Protein AF-A0A7J2Z0C4-F1 (afdb_monomer)

Mean predicted aligned error: 9.36 Å

Nearest PDB structures (foldseek):
  3zih-assembly1_A  TM=8.817E-01  e=5.011E-05  Bacillus subtilis
  3zii-assembly1_A-2  TM=8.697E-01  e=1.781E-04  Bacillus subtilis
  6sat-assembly1_A  TM=8.289E-01  e=5.182E-04  Corynebacterium glutamicum ATCC 13032
  3p04-assembly1_A  TM=8.399E-01  e=8.839E-04  Corynebacterium glutamicum
  6scq-assembly1_A  TM=8.099E-01  e=9.449E-04  Corynebacterium glutamicum ATCC 13032

Structure (mmCIF, N/CA/C/O backbone):
data_AF-A0A7J2Z0C4-F1
#
_entry.id   AF-A0A7J2Z0C4-F1
#
loop_
_atom_site.group_PDB
_atom_site.id
_atom_site.type_symbol
_atom_site.label_atom_id
_atom_site.label_alt_id
_atom_site.label_comp_id
_atom_site.label_asym_id
_atom_site.label_entity_id
_atom_site.label_seq_id
_atom_site.pdbx_PDB_ins_code
_atom_site.Cartn_x
_atom_site.Cartn_y
_atom_site.Cartn_z
_atom_site.occupancy
_atom_site.B_iso_or_equiv
_atom_site.auth_seq_id
_atom_site.auth_comp_id
_atom_site.auth_asym_id
_atom_site.auth_atom_id
_atom_site.pdbx_PDB_model_num
ATOM 1 N N . MET A 1 1 ? 45.194 -25.179 -52.585 1.00 50.78 1 MET A N 1
ATOM 2 C CA . MET A 1 1 ? 44.449 -25.015 -51.318 1.00 50.78 1 MET A CA 1
ATOM 3 C C . MET A 1 1 ? 44.116 -23.539 -51.152 1.00 50.78 1 MET A C 1
ATOM 5 O O . MET A 1 1 ? 45.032 -22.770 -50.928 1.00 50.78 1 MET A O 1
ATOM 9 N N . GLY A 1 2 ? 42.870 -23.109 -51.358 1.00 53.16 2 GLY A N 1
ATOM 10 C CA . GLY A 1 2 ? 42.547 -21.672 -51.264 1.00 53.16 2 GLY A CA 1
ATOM 11 C C . GLY A 1 2 ? 41.103 -21.296 -51.598 1.00 53.16 2 GLY A C 1
ATOM 12 O O . GLY A 1 2 ? 40.665 -20.201 -51.274 1.00 53.16 2 GLY A O 1
ATOM 13 N N . PHE A 1 3 ? 40.338 -22.211 -52.201 1.00 52.91 3 PHE A N 1
ATOM 14 C CA . PHE A 1 3 ? 38.945 -21.94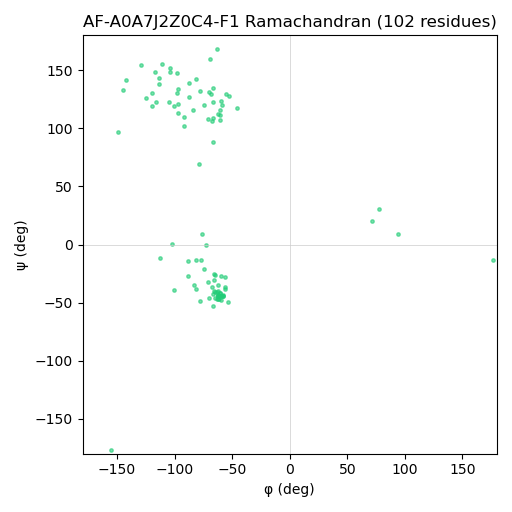7 -52.571 1.00 52.91 3 PHE A CA 1
ATOM 15 C C . PHE A 1 3 ? 37.960 -22.166 -51.407 1.00 52.91 3 PHE A C 1
ATOM 17 O O . PHE A 1 3 ? 37.016 -21.403 -51.243 1.00 52.91 3 PHE A O 1
ATOM 24 N N . LEU A 1 4 ? 38.228 -23.147 -50.535 1.00 51.94 4 LEU A N 1
ATOM 25 C CA . LEU A 1 4 ? 37.364 -23.466 -49.388 1.00 51.94 4 LEU A CA 1
ATOM 26 C C . LEU A 1 4 ? 37.462 -22.453 -48.233 1.00 51.94 4 LEU A C 1
ATOM 28 O O . LEU A 1 4 ? 36.523 -22.325 -47.458 1.00 51.94 4 LEU A O 1
ATOM 32 N N . GLN A 1 5 ? 38.551 -21.682 -48.144 1.00 55.41 5 GLN A N 1
ATOM 33 C CA . GLN A 1 5 ? 38.730 -20.681 -47.083 1.00 55.41 5 GLN A CA 1
ATOM 34 C C . GLN A 1 5 ? 37.997 -19.359 -47.370 1.00 55.41 5 GLN A C 1
ATOM 36 O O . GLN A 1 5 ? 37.818 -18.550 -46.469 1.00 55.41 5 GLN A O 1
ATOM 41 N N . LYS A 1 6 ? 37.539 -19.151 -48.613 1.00 50.38 6 LYS A N 1
ATOM 42 C CA . LYS A 1 6 ? 36.767 -17.967 -49.025 1.00 50.38 6 LYS A CA 1
ATOM 43 C C . LYS A 1 6 ? 35.250 -18.140 -48.831 1.00 50.38 6 LYS A C 1
ATOM 45 O O . LYS A 1 6 ? 34.524 -17.157 -48.893 1.00 50.38 6 LYS A O 1
ATOM 50 N N . LEU A 1 7 ? 34.789 -19.377 -48.614 1.00 54.78 7 LEU A N 1
ATOM 51 C CA . LEU A 1 7 ? 33.375 -19.732 -48.424 1.00 54.78 7 LEU A CA 1
ATOM 52 C C . LEU A 1 7 ? 32.919 -19.649 -46.960 1.00 54.78 7 LEU A C 1
ATOM 54 O O . LEU A 1 7 ? 31.754 -19.348 -46.724 1.00 54.78 7 LEU A O 1
ATOM 58 N N . LEU A 1 8 ? 33.823 -19.823 -45.988 1.00 54.62 8 LEU A N 1
ATOM 59 C CA . LEU A 1 8 ? 33.579 -19.396 -44.605 1.00 54.62 8 LEU A CA 1
ATOM 60 C C . LEU A 1 8 ? 33.806 -17.883 -44.515 1.00 54.62 8 LEU A C 1
ATOM 62 O O . LEU A 1 8 ? 34.802 -17.407 -43.966 1.00 54.62 8 LEU A O 1
ATOM 66 N N . GLY A 1 9 ? 32.906 -17.130 -45.148 1.00 53.00 9 GLY A N 1
ATOM 67 C CA . GLY A 1 9 ? 32.785 -15.698 -44.925 1.00 53.00 9 GLY A CA 1
ATOM 68 C C . GLY A 1 9 ? 32.634 -15.462 -43.429 1.00 53.00 9 GLY A C 1
ATOM 69 O O . GLY A 1 9 ? 31.821 -16.116 -42.781 1.00 53.00 9 GLY A O 1
ATOM 70 N N . LYS A 1 10 ? 33.480 -14.584 -42.886 1.00 56.53 10 LYS A N 1
ATOM 71 C CA . LYS A 1 10 ? 33.392 -14.111 -41.506 1.00 56.53 10 LYS A CA 1
ATOM 72 C C . LYS A 1 10 ? 31.936 -13.764 -41.204 1.00 56.53 10 LYS A C 1
ATOM 74 O O . LYS A 1 10 ? 31.383 -12.873 -41.844 1.00 56.53 10 LYS A O 1
ATOM 79 N N . GLU A 1 11 ? 31.344 -14.469 -40.250 1.00 59.88 11 GLU A N 1
ATOM 80 C CA . GLU A 1 11 ? 30.107 -14.041 -39.610 1.00 59.88 11 GLU A CA 1
ATOM 81 C C . GLU A 1 11 ? 30.449 -12.780 -38.814 1.00 59.88 11 GLU A C 1
ATOM 83 O O . GLU A 1 11 ? 30.911 -12.838 -37.675 1.00 59.88 11 GLU A O 1
ATOM 88 N N . GLU A 1 12 ? 30.350 -11.626 -39.471 1.00 60.38 12 GLU A N 1
ATOM 89 C CA . GLU A 1 12 ? 30.361 -10.347 -38.778 1.00 60.38 12 GLU A CA 1
ATOM 90 C C . GLU A 1 12 ? 29.070 -10.288 -37.952 1.00 60.38 12 GLU A C 1
ATOM 92 O O . GLU A 1 12 ? 27.986 -10.483 -38.512 1.00 60.38 12 GLU A O 1
ATOM 97 N N . PRO A 1 13 ? 29.156 -10.104 -36.622 1.00 60.94 13 PRO A N 1
ATOM 98 C CA . PRO A 1 13 ? 27.969 -10.024 -35.791 1.00 60.94 13 PRO A CA 1
ATOM 99 C C . PRO A 1 13 ? 27.141 -8.830 -36.262 1.00 60.94 13 PRO A C 1
ATOM 101 O O . PRO A 1 13 ? 27.585 -7.685 -36.211 1.00 60.94 13 PRO A O 1
ATOM 104 N N . VAL A 1 14 ? 25.943 -9.116 -36.765 1.00 74.38 14 VAL A N 1
ATOM 105 C CA . VAL A 1 14 ? 24.973 -8.090 -37.134 1.00 74.38 14 VAL A CA 1
ATOM 106 C C . VAL A 1 14 ? 24.465 -7.473 -35.835 1.00 74.38 14 VAL A C 1
ATOM 108 O O . VAL A 1 14 ? 23.739 -8.119 -35.079 1.00 74.38 14 VAL A O 1
ATOM 111 N N . GLU A 1 15 ? 24.877 -6.239 -35.556 1.00 67.62 15 GLU A N 1
ATOM 112 C CA . GLU A 1 15 ? 24.328 -5.452 -34.457 1.00 67.62 15 GLU A CA 1
ATOM 113 C C . GLU A 1 15 ? 22.862 -5.139 -34.775 1.00 67.62 15 GLU A C 1
ATOM 115 O O . GLU A 1 15 ? 22.545 -4.382 -35.695 1.00 67.62 15 GLU A O 1
ATOM 120 N N . LEU A 1 16 ? 21.951 -5.776 -34.038 1.00 77.00 16 LEU A N 1
ATOM 121 C CA . LEU A 1 16 ? 20.542 -5.418 -34.080 1.00 77.00 16 LEU A CA 1
ATOM 122 C C . LEU A 1 16 ? 20.394 -4.031 -33.439 1.00 77.00 16 LEU A C 1
ATOM 124 O O . LEU A 1 16 ? 20.890 -3.839 -32.324 1.00 77.00 16 LEU A O 1
ATOM 128 N N . PRO A 1 17 ? 19.722 -3.067 -34.093 1.00 64.00 17 PRO A N 1
ATOM 129 C CA . PRO A 1 17 ? 19.387 -1.813 -33.439 1.00 64.00 17 PRO A CA 1
ATOM 130 C C . PRO A 1 17 ? 18.532 -2.134 -32.209 1.00 64.00 17 PRO A C 1
ATOM 132 O O . PRO A 1 17 ? 17.478 -2.757 -32.325 1.00 64.00 17 PRO A O 1
ATOM 135 N N . ALA A 1 18 ? 19.016 -1.755 -31.026 1.00 71.56 18 ALA A N 1
ATOM 136 C CA . ALA A 1 18 ? 18.231 -1.843 -29.808 1.00 71.56 18 ALA A CA 1
ATOM 137 C C . ALA A 1 18 ? 17.093 -0.827 -29.927 1.00 71.56 18 ALA A C 1
ATOM 139 O O . ALA A 1 18 ? 17.327 0.380 -29.874 1.00 71.56 18 ALA A O 1
ATOM 140 N N . GLU A 1 19 ? 15.870 -1.303 -30.150 1.00 72.50 19 GLU A N 1
ATOM 141 C CA . GLU A 1 19 ? 14.692 -0.460 -29.985 1.00 72.50 19 GLU A CA 1
ATOM 1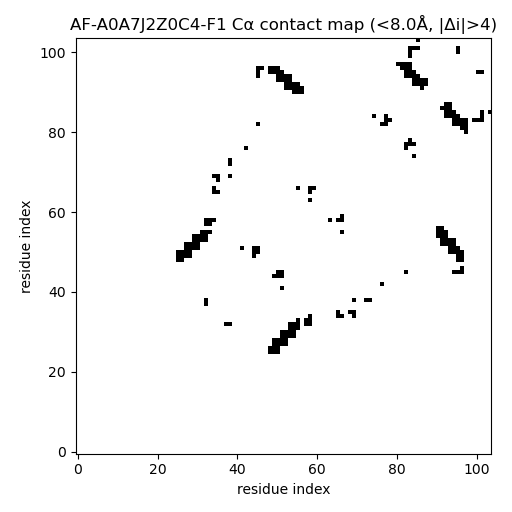42 C C . GLU A 1 19 ? 14.649 -0.042 -28.512 1.00 72.50 19 GLU A C 1
ATOM 144 O O . GLU A 1 19 ? 14.514 -0.883 -27.623 1.00 72.50 19 GLU A O 1
ATOM 149 N N . GLU A 1 20 ? 14.852 1.249 -28.239 1.00 72.06 20 GLU A N 1
ATOM 150 C CA . GLU A 1 20 ? 14.695 1.787 -26.891 1.00 72.06 20 GLU A CA 1
ATOM 151 C C . GLU A 1 20 ? 13.243 1.555 -26.465 1.00 72.06 20 GLU A C 1
ATOM 153 O O . GLU A 1 20 ? 12.318 2.142 -27.034 1.00 72.06 20 GLU A O 1
ATOM 158 N N . GLU A 1 21 ? 13.026 0.668 -25.487 1.00 74.12 21 GLU A N 1
ATOM 159 C CA . GLU A 1 21 ? 11.697 0.495 -24.912 1.00 74.12 21 GLU A CA 1
ATOM 160 C C . GLU A 1 21 ? 11.208 1.862 -24.410 1.00 74.12 21 GLU A C 1
ATOM 162 O O . GLU A 1 21 ? 11.938 2.554 -23.688 1.00 74.12 21 GLU A O 1
ATOM 167 N N . PRO A 1 22 ? 9.990 2.292 -24.782 1.00 75.81 22 PRO A N 1
ATOM 168 C CA . PRO A 1 22 ? 9.496 3.596 -24.385 1.00 75.81 22 PRO A CA 1
ATOM 169 C C . PRO A 1 22 ? 9.457 3.674 -22.859 1.00 75.81 22 PRO A C 1
ATOM 171 O O . PRO A 1 22 ? 8.806 2.859 -22.203 1.00 75.81 22 PRO A O 1
ATOM 174 N N . VAL A 1 23 ? 10.145 4.669 -22.294 1.00 78.75 23 VAL A N 1
ATOM 175 C CA . VAL A 1 23 ? 10.166 4.912 -20.848 1.00 78.75 23 VAL A CA 1
ATOM 176 C C . VAL A 1 23 ? 8.737 5.183 -20.382 1.00 78.75 23 VAL A C 1
ATOM 178 O O . VAL A 1 23 ? 8.162 6.236 -20.664 1.00 78.75 23 VAL A O 1
ATOM 181 N N . GLN A 1 24 ? 8.145 4.220 -19.677 1.00 83.25 24 GLN A N 1
ATOM 182 C CA . GLN A 1 24 ? 6.800 4.374 -19.137 1.00 83.25 24 GLN A CA 1
ATOM 183 C C . GLN A 1 24 ? 6.851 5.240 -17.871 1.00 83.25 24 GLN A C 1
ATOM 185 O O . GLN A 1 24 ? 7.683 4.998 -16.991 1.00 83.25 24 GLN A O 1
ATOM 190 N N . PRO A 1 25 ? 5.977 6.253 -17.742 1.00 89.81 25 PRO A N 1
ATOM 191 C CA . PRO A 1 25 ? 5.929 7.066 -16.538 1.00 89.81 25 PRO A CA 1
ATOM 192 C C . PRO A 1 25 ? 5.449 6.236 -15.343 1.00 89.81 25 PRO A C 1
ATOM 194 O O . PRO A 1 25 ? 4.447 5.524 -15.417 1.00 89.81 25 PRO A O 1
ATOM 197 N N . VAL A 1 26 ? 6.134 6.382 -14.208 1.00 94.50 26 VAL A N 1
ATOM 198 C CA . VAL A 1 26 ? 5.681 5.832 -12.925 1.00 94.50 26 VAL A CA 1
ATOM 199 C C . VAL A 1 26 ? 4.701 6.815 -12.297 1.00 94.50 26 VAL A C 1
ATOM 201 O O . VAL A 1 26 ? 5.068 7.937 -11.946 1.00 94.50 26 VAL A O 1
ATOM 204 N N . TYR A 1 27 ? 3.449 6.397 -12.132 1.00 96.56 27 TYR A N 1
ATOM 205 C CA . TYR A 1 27 ? 2.431 7.232 -11.502 1.00 96.56 27 TYR A CA 1
ATOM 206 C C . TYR A 1 27 ? 2.417 7.057 -9.985 1.00 96.56 27 TYR A C 1
ATOM 208 O O . TYR A 1 27 ? 2.469 5.943 -9.457 1.00 96.56 27 TYR A O 1
ATOM 216 N N . VAL A 1 28 ? 2.258 8.180 -9.287 1.00 97.50 28 VAL A N 1
ATOM 217 C CA . VAL A 1 28 ? 1.935 8.218 -7.860 1.00 97.50 28 VAL A CA 1
ATOM 218 C C . VAL A 1 28 ? 0.439 8.486 -7.725 1.00 97.50 28 VAL A C 1
ATOM 220 O O . VAL A 1 28 ? -0.057 9.514 -8.189 1.00 97.50 28 VAL A O 1
ATOM 223 N N . ARG A 1 29 ? -0.298 7.558 -7.113 1.00 96.56 29 ARG A N 1
ATOM 224 C CA . ARG A 1 29 ? -1.758 7.626 -6.966 1.00 96.56 29 ARG A CA 1
ATOM 225 C C . ARG A 1 29 ? -2.141 7.794 -5.506 1.00 96.56 29 ARG A C 1
ATOM 227 O O . ARG A 1 29 ? -1.586 7.132 -4.636 1.00 96.56 29 ARG A O 1
ATOM 234 N N . ILE A 1 30 ? -3.118 8.660 -5.254 1.00 96.75 30 ILE A N 1
ATOM 235 C CA . ILE A 1 30 ? -3.701 8.857 -3.927 1.00 96.75 30 ILE A CA 1
ATOM 236 C C . ILE A 1 30 ? -5.064 8.179 -3.911 1.00 96.75 30 ILE A C 1
ATOM 238 O O . ILE A 1 30 ? -5.939 8.517 -4.703 1.00 96.75 30 ILE A O 1
ATOM 242 N N . GLU A 1 31 ? -5.241 7.247 -2.989 1.00 96.81 31 GLU A N 1
ATOM 243 C CA . GLU A 1 31 ? -6.419 6.400 -2.863 1.00 96.81 31 GLU A CA 1
ATOM 244 C C . GLU A 1 31 ? -6.935 6.434 -1.421 1.00 96.81 31 GLU A C 1
ATOM 246 O O . GLU A 1 31 ? -6.186 6.706 -0.483 1.00 96.81 31 GLU A O 1
ATOM 251 N N . ASN A 1 32 ? -8.226 6.176 -1.226 1.00 95.12 32 ASN A N 1
ATOM 252 C CA . ASN A 1 32 ? -8.802 6.002 0.108 1.00 95.12 32 ASN A CA 1
ATOM 253 C C . ASN A 1 32 ? -8.892 4.509 0.414 1.00 95.12 32 ASN A C 1
ATOM 255 O O . ASN A 1 32 ? -9.357 3.754 -0.435 1.00 95.12 32 ASN A O 1
ATOM 259 N N . LEU A 1 33 ? -8.477 4.104 1.614 1.00 95.50 33 LEU A N 1
ATOM 260 C CA . LEU A 1 33 ? -8.727 2.761 2.124 1.00 95.50 33 LEU A CA 1
ATOM 261 C C . LEU A 1 33 ? -10.039 2.793 2.910 1.00 95.50 33 LEU A C 1
ATOM 263 O O . LEU A 1 33 ? -10.056 3.309 4.030 1.00 95.50 33 LEU A O 1
ATOM 267 N N . LYS A 1 34 ? -11.124 2.300 2.311 1.00 92.81 34 LYS A N 1
ATOM 268 C CA . LYS A 1 34 ? -12.462 2.318 2.915 1.00 92.81 34 LYS A CA 1
ATOM 269 C C . LYS A 1 34 ? -12.851 0.985 3.523 1.00 92.81 34 LYS A C 1
ATOM 271 O O . LYS A 1 34 ? -13.471 0.988 4.574 1.00 92.81 34 LYS A O 1
ATOM 276 N N . ASP A 1 35 ? -12.498 -0.111 2.867 1.00 91.38 35 ASP A N 1
ATOM 277 C CA . ASP A 1 35 ? -12.891 -1.456 3.275 1.00 91.38 35 ASP A CA 1
ATOM 278 C C . ASP A 1 35 ? -11.899 -2.514 2.765 1.00 91.38 35 ASP A C 1
ATOM 280 O O . ASP A 1 35 ? -10.865 -2.216 2.154 1.00 91.38 35 ASP A O 1
ATOM 284 N N . PHE A 1 36 ? -12.208 -3.779 3.033 1.00 88.44 36 PHE A N 1
ATOM 285 C CA . PHE A 1 36 ? -11.399 -4.913 2.593 1.00 88.44 36 PHE A CA 1
ATOM 286 C C . PHE A 1 36 ? -11.356 -5.118 1.065 1.00 88.44 36 PHE A C 1
ATOM 288 O O . PHE A 1 36 ? -10.388 -5.690 0.553 1.00 88.44 36 PHE A O 1
ATOM 295 N N . VAL A 1 37 ? -12.366 -4.663 0.316 1.00 91.56 37 VAL A N 1
ATOM 296 C CA . VAL A 1 37 ? -12.457 -4.843 -1.146 1.00 91.56 37 VAL A CA 1
ATOM 297 C C . VAL A 1 37 ? -11.424 -3.973 -1.862 1.00 91.56 37 VAL A C 1
ATOM 299 O O . VAL A 1 37 ? -10.844 -4.382 -2.873 1.00 91.56 37 VAL A O 1
ATOM 302 N N . ASP A 1 38 ? -11.105 -2.807 -1.295 1.00 93.75 38 ASP A N 1
ATOM 303 C CA . ASP A 1 38 ? -10.066 -1.917 -1.818 1.00 93.75 38 ASP A CA 1
ATOM 304 C C . ASP A 1 38 ? -8.696 -2.599 -1.946 1.00 93.75 38 ASP A C 1
ATOM 306 O O . ASP A 1 38 ? -7.910 -2.242 -2.824 1.00 93.75 38 ASP A O 1
ATOM 310 N N . ILE A 1 39 ? -8.398 -3.614 -1.130 1.00 95.12 39 ILE A N 1
ATOM 311 C CA . ILE A 1 39 ? -7.093 -4.289 -1.124 1.00 95.12 39 ILE A CA 1
ATOM 312 C C . ILE A 1 39 ? -6.779 -4.926 -2.479 1.00 95.12 39 ILE A C 1
ATOM 314 O O . ILE A 1 39 ? -5.646 -4.831 -2.959 1.00 95.12 39 ILE A O 1
ATOM 318 N N . GLU A 1 40 ? -7.762 -5.555 -3.122 1.00 95.25 40 GLU A N 1
ATOM 319 C CA . GLU A 1 40 ? -7.573 -6.191 -4.430 1.00 95.25 40 GLU A CA 1
ATOM 320 C C . GLU A 1 40 ? -7.285 -5.149 -5.511 1.00 95.25 40 GLU A C 1
ATOM 322 O O . GLU A 1 40 ? -6.354 -5.300 -6.310 1.00 95.25 40 GLU A O 1
ATOM 327 N N . ARG A 1 41 ? -8.030 -4.042 -5.476 1.00 96.19 41 ARG A N 1
ATOM 328 C CA . ARG A 1 41 ? -7.868 -2.906 -6.384 1.00 96.19 41 ARG A CA 1
ATOM 329 C C . ARG A 1 41 ? -6.496 -2.250 -6.224 1.00 96.19 41 ARG A C 1
ATOM 331 O O . ARG A 1 41 ? -5.808 -2.031 -7.217 1.00 96.19 41 ARG A O 1
ATOM 338 N N . ILE A 1 42 ? -6.064 -2.000 -4.990 1.00 96.88 42 ILE A N 1
ATOM 339 C CA . ILE A 1 42 ? -4.744 -1.436 -4.669 1.00 96.88 42 ILE A CA 1
ATOM 340 C C . ILE A 1 42 ? -3.637 -2.375 -5.143 1.00 96.88 42 ILE A C 1
ATOM 342 O O . ILE A 1 42 ? -2.682 -1.940 -5.781 1.00 96.88 42 ILE A O 1
ATOM 346 N N . THR A 1 43 ? -3.785 -3.676 -4.890 1.00 97.06 43 THR A N 1
ATOM 347 C CA . THR A 1 43 ? -2.819 -4.687 -5.335 1.00 97.06 43 THR A CA 1
ATOM 348 C C . THR A 1 43 ? -2.647 -4.650 -6.850 1.00 97.06 43 THR A C 1
ATOM 350 O O . THR A 1 43 ? -1.520 -4.713 -7.337 1.00 97.06 43 THR A O 1
ATOM 353 N N . LYS A 1 44 ? -3.745 -4.525 -7.604 1.00 97.31 44 LYS A N 1
ATOM 354 C CA . LYS A 1 44 ? -3.702 -4.404 -9.064 1.00 97.31 44 LYS A CA 1
ATOM 355 C C . LYS A 1 44 ? -2.929 -3.156 -9.504 1.00 97.31 44 LYS A C 1
ATOM 357 O O . LYS A 1 44 ? -2.034 -3.276 -10.332 1.00 97.31 44 LYS A O 1
ATOM 362 N N . LEU A 1 45 ? -3.201 -2.001 -8.896 1.00 97.19 45 LEU A N 1
ATOM 363 C CA . LEU A 1 45 ? -2.494 -0.753 -9.205 1.00 97.19 45 LEU A CA 1
ATOM 364 C C . LEU A 1 45 ? -0.983 -0.869 -8.965 1.00 97.19 45 LEU A C 1
ATOM 366 O O . LEU A 1 45 ? -0.191 -0.449 -9.807 1.00 97.19 45 LEU A O 1
ATOM 370 N N . VAL A 1 46 ? -0.569 -1.465 -7.847 1.00 97.38 46 VAL A N 1
ATOM 371 C CA . VAL A 1 46 ? 0.860 -1.634 -7.535 1.00 97.38 46 VAL A CA 1
ATOM 372 C C . VAL A 1 46 ? 1.526 -2.620 -8.503 1.00 97.38 46 VAL A C 1
ATOM 374 O O . VAL A 1 46 ? 2.651 -2.386 -8.938 1.00 97.38 46 VAL A O 1
ATOM 377 N N . LYS A 1 47 ? 0.824 -3.684 -8.919 1.00 96.06 47 LYS A N 1
ATOM 378 C CA . LYS A 1 47 ? 1.306 -4.612 -9.961 1.00 96.06 47 LYS A CA 1
ATOM 379 C C . LYS A 1 47 ? 1.504 -3.942 -11.318 1.00 96.06 47 LYS A C 1
ATOM 381 O O . LYS A 1 47 ? 2.428 -4.307 -12.031 1.00 96.06 47 LYS A O 1
ATOM 386 N N . GLU A 1 48 ? 0.657 -2.977 -11.658 1.00 95.62 48 GLU A N 1
ATOM 387 C CA . GLU A 1 48 ? 0.779 -2.158 -12.872 1.00 95.62 48 GLU A CA 1
ATOM 388 C C . GLU A 1 48 ? 1.934 -1.139 -12.789 1.00 95.62 48 GLU A C 1
ATOM 390 O O . GLU A 1 48 ? 2.154 -0.389 -13.732 1.00 95.62 48 GLU A O 1
ATOM 395 N N . GLY A 1 49 ? 2.676 -1.094 -11.675 1.00 95.94 49 GLY A N 1
ATOM 396 C CA . GLY A 1 49 ? 3.836 -0.219 -11.498 1.00 95.94 49 GLY A CA 1
ATOM 397 C C . GLY A 1 49 ? 3.525 1.119 -10.828 1.00 95.94 49 GLY A C 1
ATOM 398 O O . GLY A 1 49 ? 4.398 1.980 -10.757 1.00 95.94 49 GLY A O 1
ATOM 399 N N . ASN A 1 50 ? 2.314 1.313 -10.299 1.00 97.75 50 ASN A N 1
ATOM 400 C CA . ASN A 1 50 ? 1.956 2.548 -9.601 1.00 97.75 50 ASN A CA 1
ATOM 401 C C . ASN A 1 50 ? 2.463 2.541 -8.151 1.00 97.75 50 ASN A C 1
ATOM 403 O O . ASN A 1 50 ? 2.351 1.540 -7.443 1.00 97.75 50 ASN A O 1
ATOM 407 N N . ILE A 1 51 ? 2.922 3.694 -7.666 1.00 97.75 51 ILE A N 1
ATOM 408 C CA . ILE A 1 51 ? 3.133 3.940 -6.234 1.00 97.75 51 ILE A CA 1
ATOM 409 C C . ILE A 1 51 ? 1.815 4.445 -5.646 1.00 97.75 51 ILE A C 1
ATOM 411 O O . ILE A 1 51 ? 1.241 5.406 -6.158 1.00 97.75 51 ILE A O 1
ATOM 415 N N . VAL A 1 52 ? 1.321 3.821 -4.577 1.00 98.06 52 VAL A N 1
ATOM 416 C CA . VAL A 1 52 ? -0.003 4.133 -4.020 1.00 98.06 52 VAL A CA 1
ATOM 417 C C . VAL A 1 52 ? 0.115 4.695 -2.606 1.00 98.06 52 VAL A C 1
ATOM 419 O O . VAL A 1 52 ? 0.640 4.042 -1.708 1.00 98.06 52 VAL A O 1
ATOM 422 N N . PHE A 1 53 ? -0.427 5.896 -2.406 1.00 97.44 53 PHE A N 1
ATOM 423 C CA . PHE A 1 53 ? -0.651 6.526 -1.108 1.00 97.44 53 PHE A CA 1
ATOM 424 C C . PHE A 1 53 ? -2.093 6.298 -0.672 1.00 97.44 53 PHE A C 1
ATOM 426 O O . PHE A 1 53 ? -3.028 6.832 -1.267 1.00 97.44 53 PHE A O 1
ATOM 433 N N . LEU A 1 54 ? -2.275 5.532 0.393 1.00 97.50 54 LEU A N 1
ATOM 434 C CA . LEU A 1 54 ? -3.576 5.207 0.954 1.00 97.50 54 LEU A CA 1
ATOM 435 C C . LEU A 1 54 ? -3.882 6.132 2.121 1.00 97.50 54 LEU A C 1
ATOM 437 O O . LEU A 1 54 ? -3.166 6.139 3.119 1.00 97.50 54 LEU A O 1
ATOM 441 N N . LYS A 1 55 ? -4.974 6.881 2.026 1.00 96.69 55 LYS A N 1
ATOM 442 C CA . LYS A 1 55 ? -5.568 7.602 3.151 1.00 96.69 55 LYS A CA 1
ATOM 443 C C . LYS A 1 55 ? -6.269 6.593 4.049 1.00 96.69 55 LYS A C 1
ATOM 445 O O . LYS A 1 55 ? -7.191 5.911 3.608 1.00 96.69 55 LYS A O 1
ATOM 450 N N . THR A 1 56 ? -5.837 6.513 5.305 1.00 95.94 56 THR A N 1
ATOM 451 C CA . THR A 1 56 ? -6.330 5.499 6.255 1.00 95.94 56 THR A CA 1
ATOM 452 C C . THR A 1 56 ? -7.145 6.079 7.408 1.00 95.94 56 THR A C 1
ATOM 454 O O . THR A 1 56 ? -7.826 5.333 8.103 1.00 95.94 56 THR A O 1
ATOM 457 N N . LYS A 1 57 ? -7.141 7.409 7.586 1.00 94.75 57 LYS A N 1
ATOM 458 C CA . LYS A 1 57 ? -7.791 8.084 8.724 1.00 94.75 57 LYS A CA 1
ATOM 459 C C . LYS A 1 57 ? -9.278 7.777 8.872 1.00 94.75 57 LYS A C 1
ATOM 461 O O . LYS A 1 57 ? -9.763 7.703 9.995 1.00 94.75 57 LYS A O 1
ATOM 466 N N . GLU A 1 58 ? -10.012 7.665 7.766 1.00 93.00 58 GLU A N 1
ATOM 467 C CA . GLU A 1 58 ? -11.452 7.390 7.818 1.00 93.00 58 GLU A CA 1
ATOM 468 C C . GLU A 1 58 ? -11.711 5.993 8.379 1.00 93.00 58 GLU A C 1
ATOM 470 O O . GLU A 1 58 ? -12.397 5.867 9.390 1.00 93.00 58 GLU A O 1
ATOM 475 N N . LEU A 1 59 ? -11.083 4.964 7.804 1.00 94.50 59 LEU A N 1
ATOM 476 C CA . LEU A 1 59 ? -11.235 3.589 8.273 1.00 94.50 59 LEU A CA 1
ATOM 477 C C . LEU A 1 59 ? -10.682 3.398 9.689 1.00 94.50 59 LEU A C 1
ATOM 479 O O . LEU A 1 59 ? -11.345 2.792 10.516 1.00 94.50 59 LEU A O 1
ATOM 483 N N . GLN A 1 60 ? -9.535 4.000 10.021 1.00 94.38 60 GLN A N 1
ATOM 484 C CA . GLN A 1 60 ? -8.984 3.975 11.383 1.00 94.38 60 GLN A CA 1
ATOM 485 C C . GLN A 1 60 ? -9.958 4.509 12.442 1.00 94.38 60 GLN A C 1
ATOM 487 O O . GLN A 1 60 ? -9.959 4.019 13.569 1.00 94.38 60 GLN A O 1
ATOM 492 N N . ARG A 1 61 ? -10.750 5.534 12.100 1.00 94.56 61 ARG A N 1
ATOM 493 C CA . ARG A 1 61 ? -11.732 6.142 13.009 1.00 94.56 61 ARG A CA 1
ATOM 494 C C . ARG A 1 61 ? -13.034 5.354 13.073 1.00 94.56 61 ARG A C 1
ATOM 496 O O . ARG A 1 61 ? -13.628 5.290 14.143 1.00 94.56 61 ARG A O 1
ATOM 503 N N . THR A 1 62 ? -13.485 4.825 11.941 1.00 95.56 62 THR A N 1
ATOM 504 C CA . THR A 1 62 ? -14.758 4.104 11.839 1.00 95.56 62 THR A CA 1
ATOM 505 C C . THR A 1 62 ? -14.645 2.687 12.389 1.00 95.56 62 THR A C 1
ATOM 507 O O . THR A 1 62 ? -15.469 2.291 13.207 1.00 95.56 62 THR A O 1
ATOM 510 N N . ASP A 1 63 ? -13.619 1.943 11.973 1.00 95.62 63 ASP A N 1
ATOM 511 C CA . ASP A 1 63 ? -13.383 0.562 12.385 1.00 95.62 63 ASP A CA 1
ATOM 512 C C . ASP A 1 63 ? -11.876 0.244 12.413 1.00 95.62 63 ASP A C 1
ATOM 514 O O . ASP A 1 63 ? -11.233 -0.096 11.413 1.00 95.62 63 ASP A O 1
ATOM 518 N N . LEU A 1 64 ? -11.296 0.335 13.612 1.00 94.81 64 LEU A N 1
ATOM 519 C CA . LEU A 1 64 ? -9.884 0.028 13.829 1.00 94.81 64 LEU A CA 1
ATOM 520 C C . LEU A 1 64 ? -9.560 -1.458 13.588 1.00 94.81 64 LEU A C 1
ATOM 522 O O . LEU A 1 64 ? -8.439 -1.779 13.186 1.00 94.81 64 LEU A O 1
ATOM 526 N N . GLY A 1 65 ? -10.510 -2.363 13.834 1.00 96.38 65 GLY A N 1
ATOM 527 C CA . GLY A 1 65 ? -10.324 -3.798 13.636 1.00 96.38 65 GLY A CA 1
ATOM 528 C C . GLY A 1 65 ? -10.232 -4.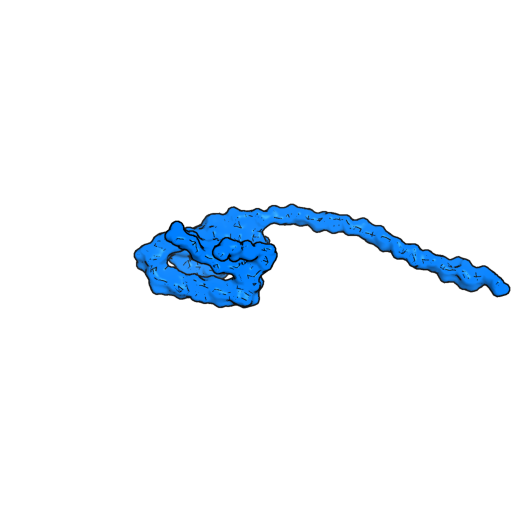142 12.153 1.00 96.38 65 GLY A C 1
ATOM 529 O O . GLY A 1 65 ? -9.305 -4.838 11.728 1.00 96.38 65 GLY A O 1
ATOM 530 N N . GLU A 1 66 ? -11.135 -3.589 11.343 1.00 95.12 66 GLU A N 1
ATOM 531 C CA . GLU A 1 66 ? -11.079 -3.711 9.887 1.00 95.12 66 GLU A CA 1
ATOM 532 C C . GLU A 1 66 ? -9.801 -3.083 9.325 1.00 95.12 66 GLU A C 1
ATOM 534 O O . GLU A 1 66 ? -9.099 -3.728 8.542 1.00 95.12 66 GLU A O 1
ATOM 539 N N . PHE A 1 67 ? -9.412 -1.891 9.794 1.00 95.88 67 PHE A N 1
ATOM 540 C CA . PHE A 1 67 ? -8.139 -1.276 9.413 1.00 95.88 67 PHE A CA 1
ATOM 541 C C . PHE A 1 67 ? -6.947 -2.218 9.649 1.00 95.88 67 PHE A C 1
ATOM 543 O O . PHE A 1 67 ? -6.130 -2.434 8.749 1.00 95.88 67 PHE A O 1
ATOM 550 N N . GLN A 1 68 ? -6.844 -2.811 10.842 1.00 95.12 68 GLN A N 1
ATOM 551 C CA . GLN A 1 68 ? -5.765 -3.746 11.167 1.00 95.12 68 GLN A CA 1
ATOM 552 C C . GLN A 1 68 ? -5.779 -4.972 10.247 1.00 95.12 68 GLN A C 1
ATOM 554 O O . GLN A 1 68 ? -4.721 -5.383 9.762 1.00 95.12 68 GLN A O 1
ATOM 559 N N . ASN A 1 69 ? -6.956 -5.522 9.947 1.00 95.94 69 ASN A N 1
ATOM 560 C CA . ASN A 1 69 ? -7.104 -6.648 9.023 1.00 95.94 69 ASN A CA 1
ATOM 561 C C . ASN A 1 69 ? -6.645 -6.292 7.600 1.00 95.94 69 ASN A C 1
ATOM 563 O O . ASN A 1 69 ? -5.898 -7.062 6.984 1.00 95.94 69 ASN A O 1
ATOM 567 N N . CYS A 1 70 ? -7.013 -5.108 7.110 1.00 96.19 70 CYS A N 1
ATOM 568 C CA . CYS A 1 70 ? -6.566 -4.568 5.827 1.00 96.19 70 CYS A CA 1
ATOM 569 C C . CYS A 1 70 ? -5.039 -4.423 5.774 1.00 96.19 70 CYS A C 1
ATOM 571 O O . CYS A 1 70 ? -4.403 -4.912 4.837 1.00 96.19 70 CYS A O 1
ATOM 573 N N . VAL A 1 71 ? -4.417 -3.844 6.808 1.00 96.00 71 VAL A N 1
ATOM 574 C CA . VAL A 1 71 ? -2.951 -3.712 6.883 1.00 96.00 71 VAL A CA 1
ATOM 575 C C . VAL A 1 71 ? -2.270 -5.080 6.902 1.00 96.00 71 VAL A C 1
ATOM 577 O O . VAL A 1 71 ? -1.276 -5.279 6.203 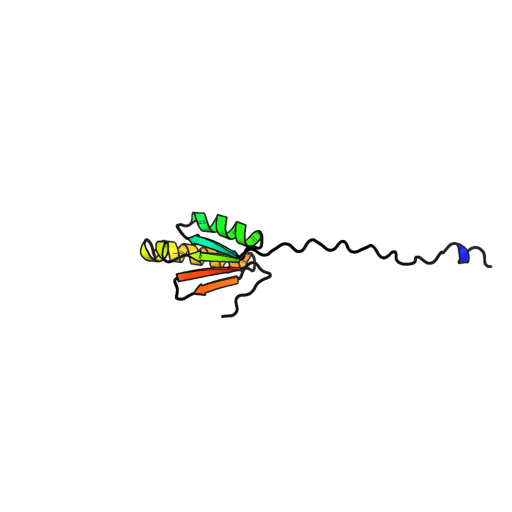1.00 96.00 71 VAL A O 1
ATOM 580 N N . GLN A 1 72 ? -2.786 -6.047 7.665 1.00 97.06 72 GLN A N 1
ATOM 581 C CA . GLN A 1 72 ? -2.220 -7.399 7.703 1.00 97.06 72 GLN A CA 1
ATOM 582 C C . GLN A 1 72 ? -2.311 -8.092 6.343 1.00 97.06 72 GLN A C 1
ATOM 584 O O . GLN A 1 72 ? -1.358 -8.746 5.912 1.00 97.06 72 GLN A O 1
ATOM 589 N N . LYS A 1 73 ? -3.429 -7.933 5.630 1.00 96.38 73 LYS A N 1
ATOM 590 C CA . LYS A 1 73 ? -3.575 -8.468 4.275 1.00 96.38 73 LYS A CA 1
ATOM 591 C C . LYS A 1 73 ? -2.605 -7.792 3.305 1.00 96.38 73 LYS A C 1
ATOM 593 O O . LYS A 1 73 ? -1.924 -8.517 2.582 1.00 96.38 73 LYS A O 1
ATOM 598 N N . LEU A 1 74 ? -2.483 -6.461 3.333 1.00 96.75 74 LEU A N 1
ATOM 599 C CA . LEU A 1 74 ? -1.516 -5.728 2.509 1.00 96.75 74 LEU A CA 1
ATOM 600 C C . LEU A 1 74 ? -0.088 -6.187 2.781 1.00 96.75 74 LEU A C 1
ATOM 602 O O . LEU A 1 74 ? 0.617 -6.488 1.834 1.00 96.75 74 LEU A O 1
ATOM 606 N N . LYS A 1 75 ? 0.320 -6.363 4.043 1.00 97.06 75 LYS A N 1
ATOM 607 C CA . LYS A 1 75 ? 1.649 -6.905 4.380 1.00 97.06 75 LYS A CA 1
ATOM 608 C C . LYS A 1 75 ? 1.893 -8.289 3.772 1.00 97.06 75 LYS A C 1
ATOM 610 O O . LYS A 1 75 ? 2.959 -8.530 3.213 1.00 97.06 75 LYS A O 1
ATOM 615 N N . ARG A 1 76 ? 0.912 -9.199 3.843 1.00 97.69 76 ARG A N 1
ATOM 616 C CA . ARG A 1 76 ? 1.022 -10.533 3.219 1.00 97.69 76 ARG A CA 1
ATOM 617 C C . ARG A 1 76 ? 1.161 -10.434 1.702 1.00 97.69 76 ARG A C 1
ATOM 619 O O . ARG A 1 76 ? 2.005 -11.112 1.128 1.00 97.69 76 ARG A O 1
ATOM 626 N N . VAL A 1 77 ? 0.355 -9.582 1.069 1.00 97.00 77 VAL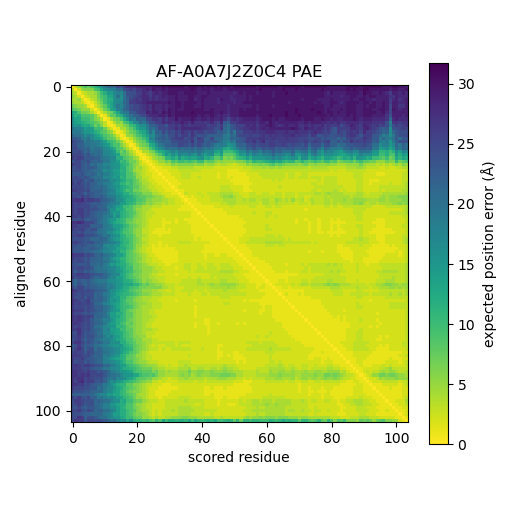 A N 1
ATOM 627 C CA . VAL A 1 77 ? 0.425 -9.314 -0.373 1.00 97.00 77 VAL A CA 1
ATOM 628 C C . VAL A 1 77 ? 1.784 -8.716 -0.738 1.00 97.00 77 VAL A C 1
ATOM 630 O O . VAL A 1 77 ? 2.422 -9.197 -1.669 1.00 97.00 77 VAL A O 1
ATOM 633 N N . SER A 1 78 ? 2.265 -7.727 0.013 1.00 97.00 78 SER A N 1
ATOM 634 C CA . SER A 1 78 ? 3.558 -7.096 -0.229 1.00 97.00 78 SER A CA 1
ATOM 635 C C . SER A 1 78 ? 4.702 -8.098 -0.149 1.00 97.00 78 SER A C 1
ATOM 637 O O . SER A 1 78 ? 5.522 -8.145 -1.059 1.00 97.00 78 SER A O 1
ATOM 639 N N . ASN A 1 79 ? 4.698 -8.980 0.852 1.00 97.31 79 ASN A N 1
ATOM 640 C CA . ASN A 1 79 ? 5.675 -10.065 0.947 1.00 97.31 79 ASN A CA 1
ATOM 641 C C . ASN A 1 79 ? 5.587 -11.038 -0.238 1.00 97.31 79 ASN A C 1
ATOM 643 O O . ASN A 1 79 ? 6.615 -11.474 -0.745 1.00 97.31 79 ASN A O 1
ATOM 647 N N . GLN A 1 80 ? 4.375 -11.367 -0.694 1.00 97.44 80 GLN A N 1
ATOM 648 C CA . GLN A 1 80 ? 4.161 -12.290 -1.810 1.00 97.44 80 GLN A CA 1
ATOM 649 C C . GLN A 1 80 ? 4.692 -11.740 -3.143 1.00 97.44 80 GLN A C 1
ATOM 651 O O . GLN A 1 80 ? 5.236 -12.504 -3.935 1.00 97.44 80 GLN A O 1
ATOM 656 N N . TYR A 1 81 ? 4.520 -10.442 -3.407 1.00 96.81 81 TYR A N 1
ATOM 657 C CA . TYR A 1 81 ? 4.913 -9.817 -4.680 1.00 96.81 81 TYR A CA 1
ATOM 658 C C . TYR A 1 81 ? 6.220 -9.011 -4.606 1.00 96.81 81 TYR A C 1
ATOM 660 O O . TYR A 1 81 ? 6.638 -8.425 -5.602 1.00 96.81 81 TYR A O 1
ATOM 668 N N . GLY A 1 82 ? 6.871 -8.962 -3.442 1.00 96.94 82 GLY A N 1
ATOM 669 C CA . GLY A 1 82 ? 8.091 -8.178 -3.230 1.00 96.94 82 GLY A CA 1
ATOM 670 C C . GLY A 1 82 ? 7.872 -6.660 -3.197 1.00 96.94 82 GLY A C 1
ATOM 671 O O . GLY A 1 82 ? 8.824 -5.902 -3.405 1.00 96.94 82 GLY A O 1
ATOM 672 N N . PHE A 1 83 ? 6.638 -6.214 -2.951 1.00 97.88 83 PHE A N 1
ATOM 673 C CA . PHE A 1 83 ? 6.316 -4.799 -2.756 1.00 97.88 83 PHE A CA 1
ATOM 674 C C . PHE A 1 83 ? 6.903 -4.290 -1.446 1.00 97.88 83 PHE A C 1
ATOM 676 O O . PHE A 1 83 ? 7.174 -5.068 -0.529 1.00 97.88 83 PHE A O 1
ATOM 683 N N . ASP A 1 84 ? 7.055 -2.976 -1.342 1.00 97.88 84 ASP A N 1
ATOM 684 C CA . ASP A 1 84 ? 7.378 -2.330 -0.075 1.00 97.88 84 ASP A CA 1
ATOM 685 C C . ASP A 1 84 ? 6.144 -1.643 0.509 1.00 97.88 84 ASP A C 1
ATOM 687 O O . ASP A 1 84 ? 5.223 -1.258 -0.216 1.00 97.88 84 ASP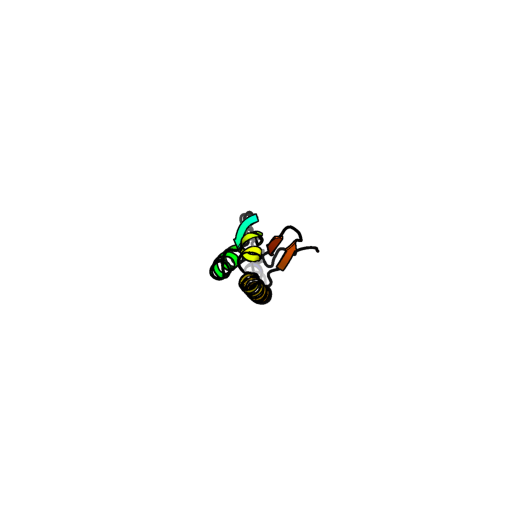 A O 1
ATOM 691 N N . ILE A 1 85 ? 6.104 -1.528 1.833 1.00 97.12 85 ILE A N 1
ATOM 692 C CA . ILE A 1 85 ? 4.994 -0.903 2.547 1.00 97.12 85 ILE A CA 1
ATOM 693 C C . ILE A 1 85 ? 5.488 -0.150 3.779 1.00 97.12 85 ILE A C 1
ATOM 695 O O . ILE A 1 85 ? 6.246 -0.688 4.587 1.00 97.12 85 ILE A O 1
ATOM 699 N N . ALA A 1 86 ? 5.019 1.084 3.953 1.00 96.69 86 ALA A N 1
ATOM 700 C CA . ALA A 1 86 ? 5.319 1.910 5.119 1.00 96.69 86 ALA A CA 1
ATOM 701 C C . ALA A 1 86 ? 4.100 2.733 5.540 1.00 96.69 86 ALA A C 1
ATOM 703 O O . ALA A 1 86 ? 3.349 3.220 4.698 1.00 96.69 86 ALA A O 1
ATOM 704 N N . GLY A 1 87 ? 3.902 2.881 6.849 1.00 95.12 87 GLY A N 1
ATOM 705 C CA . GLY A 1 87 ? 2.904 3.787 7.413 1.00 95.12 87 GLY A CA 1
ATOM 706 C C . GLY A 1 87 ? 3.549 5.103 7.833 1.00 95.12 87 GLY A C 1
ATOM 707 O O . GLY A 1 87 ? 4.700 5.100 8.265 1.00 95.12 87 GLY A O 1
ATOM 708 N N . THR A 1 88 ? 2.808 6.200 7.727 1.00 92.38 88 THR A N 1
ATOM 709 C CA . THR A 1 88 ? 3.219 7.525 8.206 1.00 92.38 88 THR A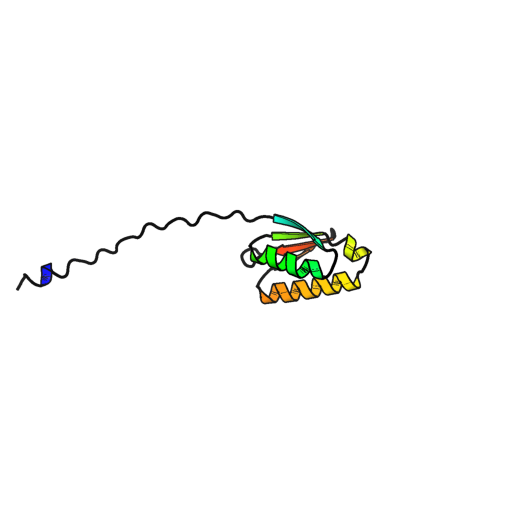 CA 1
ATOM 710 C C . THR A 1 88 ? 2.366 7.948 9.403 1.00 92.38 88 THR A C 1
ATOM 712 O O . THR A 1 88 ? 1.230 7.486 9.566 1.00 92.38 88 THR A O 1
ATOM 715 N N . GLU A 1 89 ? 2.893 8.836 10.247 1.00 88.38 89 GLU A N 1
ATOM 716 C CA . GLU A 1 89 ? 2.172 9.354 11.420 1.00 88.38 89 GLU A CA 1
ATOM 717 C C . GLU A 1 89 ? 0.933 10.170 11.023 1.00 88.38 89 GLU A C 1
ATOM 719 O O . GLU A 1 89 ? -0.068 10.214 11.737 1.00 88.38 89 GLU A O 1
ATOM 724 N N . GLU A 1 90 ? 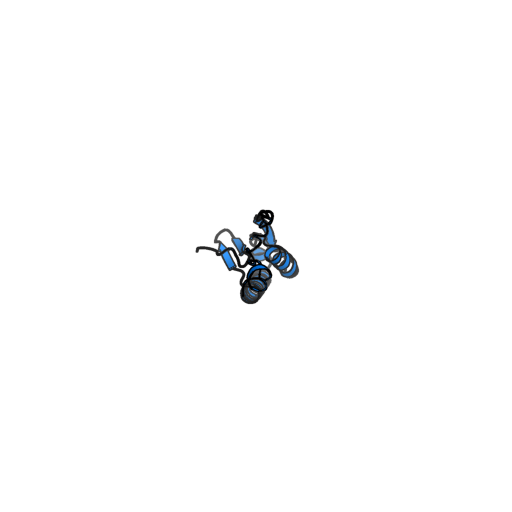0.939 10.751 9.824 1.00 88.56 90 GLU A N 1
ATOM 725 C CA . GLU A 1 90 ? -0.166 11.522 9.265 1.00 88.56 90 GLU A CA 1
ATOM 726 C C . GLU A 1 90 ? -1.313 10.641 8.754 1.00 88.56 90 GLU A C 1
ATOM 728 O O . GLU A 1 90 ? -2.234 11.161 8.124 1.00 88.56 90 GLU A O 1
ATOM 733 N N . GLY A 1 91 ? -1.305 9.332 9.017 1.00 90.56 91 GLY A N 1
ATOM 734 C CA . GLY A 1 91 ? -2.391 8.423 8.651 1.00 90.56 91 GLY A CA 1
ATOM 735 C C . GLY A 1 91 ? -2.395 8.044 7.172 1.00 90.56 91 GLY A C 1
ATOM 736 O O . GLY A 1 91 ? -3.466 7.784 6.603 1.00 90.56 91 GLY A O 1
ATOM 737 N N . TYR A 1 92 ? -1.216 8.004 6.550 1.00 94.81 92 TYR A N 1
ATOM 738 C CA . TYR A 1 92 ? -1.032 7.420 5.229 1.00 94.81 92 TYR A CA 1
ATOM 739 C C . TYR A 1 92 ? -0.368 6.052 5.315 1.00 94.81 92 TYR A C 1
ATOM 741 O O . TYR A 1 92 ? 0.458 5.786 6.185 1.00 94.81 92 TYR A O 1
ATOM 749 N N . LEU A 1 93 ? -0.720 5.185 4.373 1.00 96.44 93 LEU A N 1
ATOM 750 C CA . LEU A 1 93 ? -0.015 3.939 4.115 1.00 96.44 93 LEU A CA 1
ATOM 751 C C . LEU A 1 93 ? 0.485 3.981 2.673 1.00 96.44 93 LEU A C 1
ATOM 753 O O . LEU A 1 93 ? -0.303 4.109 1.741 1.00 96.44 93 LEU A O 1
ATOM 757 N N . VAL A 1 94 ? 1.796 3.914 2.494 1.00 97.19 94 VAL A N 1
ATOM 758 C CA . VAL A 1 94 ? 2.450 3.936 1.187 1.00 97.19 94 VAL A CA 1
ATOM 759 C C . VAL A 1 94 ? 2.766 2.506 0.786 1.00 97.19 94 VAL A C 1
ATOM 761 O O . VAL A 1 94 ? 3.347 1.765 1.578 1.00 97.19 94 VAL A O 1
ATOM 764 N N . VAL A 1 95 ? 2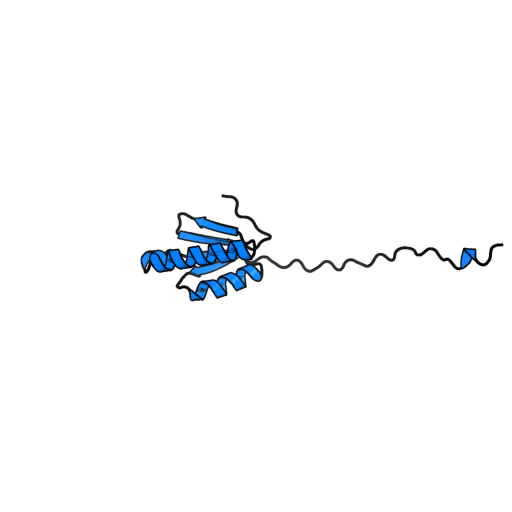.394 2.126 -0.435 1.00 97.94 95 VAL A N 1
ATOM 765 C CA . VAL A 1 95 ? 2.723 0.828 -1.034 1.00 97.94 95 VAL A CA 1
ATOM 766 C C . VAL A 1 95 ? 3.432 1.069 -2.361 1.00 97.94 95 VAL A C 1
ATOM 768 O O . VAL A 1 95 ? 2.913 1.786 -3.220 1.00 97.94 95 VAL A O 1
ATOM 771 N N . THR A 1 96 ? 4.615 0.482 -2.533 1.00 98.12 96 THR A N 1
ATOM 772 C CA . THR A 1 96 ? 5.430 0.645 -3.745 1.00 98.12 96 THR A CA 1
ATOM 773 C C . THR A 1 96 ? 5.626 -0.683 -4.480 1.00 98.12 96 THR A C 1
ATOM 775 O O . THR A 1 96 ? 5.715 -1.734 -3.839 1.00 98.12 96 THR A O 1
ATOM 778 N N . PRO A 1 97 ? 5.738 -0.664 -5.821 1.00 97.62 97 PRO A N 1
ATOM 779 C CA . PRO A 1 97 ? 6.116 -1.842 -6.597 1.00 97.62 97 PRO A CA 1
ATOM 780 C C . PRO A 1 97 ? 7.532 -2.323 -6.256 1.00 97.62 97 PRO A C 1
ATOM 782 O O . PRO A 1 97 ? 8.315 -1.613 -5.628 1.00 97.62 97 PRO A O 1
ATOM 785 N N . SER A 1 98 ? 7.899 -3.516 -6.722 1.00 96.62 98 SER A N 1
ATOM 786 C CA . SER A 1 98 ? 9.178 -4.165 -6.390 1.00 96.62 98 SER A CA 1
ATOM 787 C C . SER A 1 98 ? 10.430 -3.374 -6.797 1.00 96.62 98 SER A C 1
ATOM 789 O O . SER A 1 98 ? 11.461 -3.505 -6.135 1.00 96.62 98 SER A O 1
ATOM 791 N N . PHE A 1 99 ? 10.341 -2.534 -7.834 1.00 95.00 99 PHE A N 1
ATOM 792 C CA . PHE A 1 99 ? 11.446 -1.693 -8.309 1.00 95.00 99 PHE A CA 1
ATOM 793 C C . PHE A 1 99 ? 11.700 -0.446 -7.444 1.00 95.00 99 PHE A C 1
ATOM 795 O O . PHE A 1 99 ? 12.732 0.201 -7.604 1.00 95.00 99 PHE A O 1
ATOM 802 N N . ALA A 1 100 ? 10.783 -0.089 -6.538 1.00 96.19 100 ALA A N 1
ATOM 803 C CA . ALA A 1 100 ? 10.888 1.089 -5.681 1.00 96.19 100 ALA A CA 1
ATOM 804 C C . ALA A 1 100 ? 10.884 0.677 -4.203 1.00 96.19 100 ALA A C 1
ATOM 806 O O . ALA A 1 100 ? 10.013 -0.069 -3.754 1.00 96.19 100 ALA A O 1
ATOM 807 N N . LYS A 1 101 ? 11.851 1.179 -3.429 1.00 95.88 101 LYS A N 1
ATOM 808 C CA . LYS A 1 101 ? 11.982 0.906 -1.989 1.00 95.88 101 LYS A CA 1
ATOM 809 C C . LYS A 1 101 ? 11.746 2.164 -1.172 1.00 95.88 101 LYS A C 1
ATOM 811 O O . LYS A 1 101 ? 12.145 3.256 -1.570 1.00 95.88 101 LYS A O 1
ATOM 816 N N . ILE A 1 102 ? 11.107 1.996 -0.021 1.00 95.44 102 ILE A N 1
ATOM 817 C CA . ILE A 1 102 ? 10.813 3.083 0.906 1.00 95.44 102 ILE A CA 1
ATOM 818 C C . ILE A 1 102 ? 11.958 3.171 1.913 1.00 95.44 102 ILE A C 1
ATOM 820 O O . ILE A 1 102 ? 12.096 2.296 2.775 1.00 95.44 102 ILE A O 1
ATOM 824 N N . ALA A 1 103 ? 12.749 4.240 1.815 1.00 93.19 103 ALA A N 1
ATOM 825 C CA . ALA A 1 103 ? 13.686 4.636 2.862 1.00 93.19 103 ALA A CA 1
ATOM 826 C C . ALA A 1 103 ? 12.897 5.160 4.073 1.00 93.19 103 ALA A C 1
ATOM 828 O O . ALA A 1 103 ? 11.975 5.958 3.905 1.00 93.19 103 ALA A O 1
ATOM 829 N N . ARG A 1 104 ? 13.226 4.669 5.267 1.00 80.19 104 ARG A N 1
ATOM 830 C CA . ARG A 1 104 ? 12.504 4.926 6.517 1.00 80.19 104 ARG A CA 1
ATOM 831 C C . ARG A 1 104 ? 13.480 5.077 7.672 1.00 80.19 104 ARG A C 1
ATOM 833 O O . ARG A 1 104 ? 14.525 4.389 7.613 1.00 80.19 104 ARG A O 1
#

Radius of gyration: 24.44 Å; Cα contacts (8 Å, |Δi|>4): 126; chains: 1; bounding box: 59×36×66 Å

Sequence (104 aa):
MGFLQKLLGKEEPVELPAEEEPVQPVYVRIENLKDFVDIERITKLVKEGNIVFLKTKELQRTDLGEFQNCVQKLKRVSNQYGFDIAGTEEGYLVVTPSFAKIAR

Foldseek 3Di:
DPPVVVVPDPPDPDDDPPPPDPDDDAAEEEEEDDALVVLVVVLVCQVVFHKYKYQQVVCCVVPVPRSVVSVVVNVVSCVVQVWEWDADPNRIIIIHHNVDYDDD

Secondary structure (DSSP, 8-state):
--SGGGTS---------------PPPPEEEEE--SSTHHHHHHHHHHTT-EEEEE-HHHHHH-HHHHHHHHHHHHHHHHHHT-EEEE-TTSEEEEE-TT-----

pLDDT: mean 88.06, std 14.5, range [50.38, 98.12]

Solvent-accessible surface area (backbone atoms only — not comparable to full-atom values): 6283 Å² total; per-residue (Å²): 142,72,71,72,69,67,70,66,61,80,82,70,82,79,80,72,82,78,76,76,74,77,84,74,85,74,47,80,45,82,46,73,44,75,56,71,70,47,53,60,57,52,51,50,44,25,74,76,51,23,33,38,39,28,42,35,57,66,23,51,71,76,37,52,67,59,38,52,51,45,52,54,51,49,52,52,51,23,66,74,67,52,30,33,77,50,76,48,95,88,35,37,39,41,37,29,24,62,93,45,79,81,87,129